Protein AF-A0A5J4PJ56-F1 (afdb_monomer_lite)

Foldseek 3Di:
DDDCVVVVDDDDPCCVVVPDDPPADADPVVVVVVLVVVCVVVVALAKDADWDQDNVRDIGGPDMDSDDDPPVPVVVVVVVVVVSVVVVVVVVVVD

Radius of gyration: 16.23 Å; chains: 1; bounding box: 43×22×43 Å

pLDDT: mean 89.38, std 9.85, range [52.5, 98.06]

Structure (mmCIF, N/CA/C/O backbone):
data_AF-A0A5J4PJ56-F1
#
_entry.id   AF-A0A5J4PJ56-F1
#
loop_
_atom_site.group_PDB
_atom_site.id
_atom_site.type_symbol
_atom_site.label_atom_id
_atom_site.label_alt_id
_atom_site.label_comp_id
_atom_site.label_asym_id
_atom_site.label_entity_id
_atom_site.label_seq_id
_atom_site.pdbx_PDB_ins_code
_atom_site.Cartn_x
_atom_site.Cartn_y
_atom_site.Cartn_z
_atom_site.occupancy
_atom_site.B_iso_or_equiv
_atom_site.auth_seq_id
_atom_site.auth_comp_id
_atom_site.auth_asym_id
_atom_site.auth_atom_id
_atom_site.pdbx_PDB_model_num
ATOM 1 N N . TRP A 1 1 ? 1.387 5.306 -2.177 1.00 86.00 1 TRP A N 1
ATOM 2 C CA . TRP A 1 1 ? 2.393 4.463 -2.851 1.00 86.00 1 TRP A CA 1
ATOM 3 C C . TRP A 1 1 ? 3.621 5.322 -3.123 1.00 86.00 1 TRP A C 1
ATOM 5 O O . TRP A 1 1 ? 3.508 6.543 -3.087 1.00 86.00 1 TRP A O 1
ATOM 15 N N . PHE A 1 2 ? 4.789 4.720 -3.324 1.00 85.31 2 PHE A N 1
ATOM 16 C CA . PHE A 1 2 ? 6.000 5.427 -3.750 1.00 85.31 2 PHE A CA 1
ATOM 17 C C . PHE A 1 2 ? 6.890 4.453 -4.523 1.00 85.31 2 PHE A C 1
ATOM 19 O O . PHE A 1 2 ? 6.841 3.253 -4.261 1.00 85.31 2 PHE A O 1
ATOM 26 N N . TYR A 1 3 ? 7.711 4.956 -5.443 1.00 83.94 3 TYR A N 1
ATOM 27 C CA . TYR A 1 3 ? 8.788 4.167 -6.034 1.00 83.94 3 TYR A CA 1
ATOM 28 C C . TYR A 1 3 ? 10.055 4.341 -5.182 1.00 83.94 3 TYR A C 1
ATOM 30 O O . TYR A 1 3 ? 10.537 5.468 -5.044 1.00 83.94 3 TYR A O 1
ATOM 38 N N . PRO A 1 4 ? 10.640 3.266 -4.617 1.00 76.69 4 PRO A N 1
ATOM 39 C CA . PRO A 1 4 ? 11.849 3.377 -3.794 1.00 76.69 4 PRO A CA 1
ATOM 40 C C . PRO A 1 4 ? 13.021 4.050 -4.519 1.00 76.69 4 PRO A C 1
ATOM 42 O O . PRO A 1 4 ? 13.785 4.814 -3.923 1.00 76.69 4 PRO A O 1
ATOM 45 N N . TYR A 1 5 ? 13.123 3.815 -5.827 1.00 73.62 5 TYR A N 1
ATOM 46 C CA . TYR A 1 5 ? 14.192 4.354 -6.657 1.00 73.62 5 TYR A CA 1
ATOM 47 C C . TYR A 1 5 ? 14.183 5.889 -6.749 1.00 73.62 5 TYR A C 1
ATOM 49 O O . TYR A 1 5 ? 15.254 6.493 -6.815 1.00 73.62 5 TYR A O 1
ATOM 57 N N . ASP A 1 6 ? 13.016 6.538 -6.670 1.00 73.69 6 ASP A N 1
ATOM 58 C CA . ASP A 1 6 ? 12.913 8.007 -6.719 1.00 73.69 6 ASP A CA 1
ATOM 59 C C . ASP A 1 6 ? 13.600 8.671 -5.518 1.00 73.69 6 ASP A C 1
ATOM 61 O O . ASP A 1 6 ? 14.090 9.798 -5.600 1.00 73.69 6 ASP A O 1
ATOM 65 N N . GLN A 1 7 ? 13.722 7.938 -4.409 1.00 69.56 7 GLN A N 1
ATOM 66 C CA . GLN A 1 7 ? 14.455 8.359 -3.215 1.00 69.56 7 GLN A CA 1
ATOM 67 C C . GLN A 1 7 ? 15.913 7.869 -3.209 1.00 69.56 7 GLN A C 1
ATOM 69 O O . GLN A 1 7 ? 16.588 7.933 -2.183 1.00 69.56 7 GLN A O 1
ATOM 74 N N . LYS A 1 8 ? 16.420 7.385 -4.355 1.00 69.50 8 LYS A N 1
ATOM 75 C CA . LYS A 1 8 ? 17.751 6.770 -4.521 1.00 69.50 8 LYS A CA 1
ATOM 76 C C . LYS A 1 8 ? 17.985 5.563 -3.607 1.00 69.50 8 LYS A C 1
ATOM 78 O O . LYS A 1 8 ? 19.131 5.197 -3.342 1.00 69.50 8 LYS A O 1
ATOM 83 N N . HIS A 1 9 ? 16.917 4.923 -3.137 1.00 67.56 9 HIS A N 1
ATOM 84 C CA . HIS A 1 9 ? 17.022 3.679 -2.393 1.00 67.56 9 HIS A CA 1
ATOM 85 C C . HIS A 1 9 ? 17.168 2.517 -3.378 1.00 67.56 9 HIS A C 1
ATOM 87 O O . HIS A 1 9 ? 16.183 2.013 -3.907 1.00 67.56 9 HIS A O 1
ATOM 93 N N . SER A 1 10 ? 18.414 2.095 -3.611 1.00 69.69 10 SER A N 1
ATOM 94 C CA . SER A 1 10 ? 18.735 0.828 -4.274 1.00 69.69 10 SER A CA 1
ATOM 95 C C . SER A 1 10 ? 19.212 -0.177 -3.232 1.00 69.69 10 SER A C 1
ATOM 97 O O . SER A 1 10 ? 20.101 0.118 -2.431 1.00 69.69 10 SER A O 1
ATOM 99 N N . LYS A 1 11 ? 18.606 -1.366 -3.229 1.00 70.81 11 LYS A N 1
ATOM 100 C CA . LYS A 1 11 ? 18.965 -2.445 -2.297 1.00 70.81 11 LYS A CA 1
ATOM 101 C C . LYS A 1 11 ? 20.092 -3.329 -2.833 1.00 70.81 11 LYS A C 1
ATOM 103 O O . LYS A 1 11 ? 20.919 -3.790 -2.055 1.00 70.81 11 LYS A O 1
ATOM 108 N N . PHE A 1 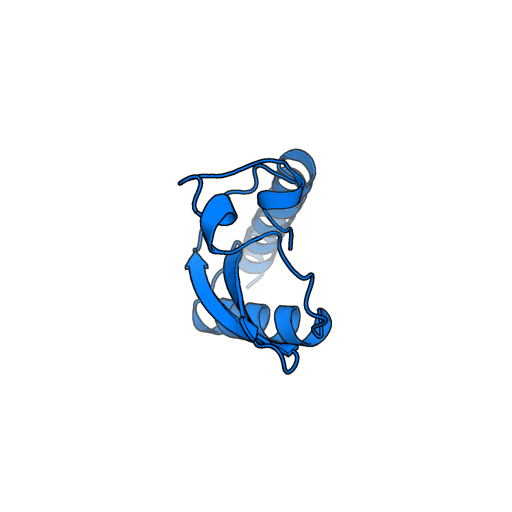12 ? 20.108 -3.573 -4.145 1.00 80.81 12 PHE A N 1
ATOM 109 C CA . PHE A 1 12 ? 20.982 -4.571 -4.776 1.00 80.81 12 PHE A CA 1
ATOM 110 C C . PHE A 1 12 ? 21.775 -4.043 -5.980 1.00 80.81 12 PHE A C 1
ATOM 112 O O . PHE A 1 12 ? 22.554 -4.790 -6.563 1.00 80.81 12 PHE A O 1
ATOM 119 N N . GLY A 1 13 ? 21.578 -2.787 -6.397 1.00 78.75 13 GLY A N 1
ATOM 120 C CA . GLY A 1 13 ? 22.220 -2.239 -7.598 1.00 78.75 13 GLY A CA 1
ATOM 121 C C . GLY A 1 13 ? 21.745 -2.865 -8.918 1.00 78.75 13 GLY A C 1
ATOM 122 O O . GLY A 1 13 ? 22.381 -2.671 -9.953 1.00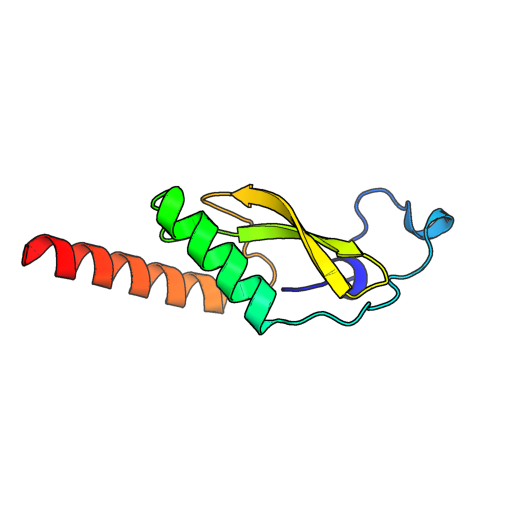 78.75 13 GLY A O 1
ATOM 123 N N . HIS A 1 14 ? 20.641 -3.621 -8.909 1.00 81.38 14 HIS A N 1
ATOM 124 C CA . HIS A 1 14 ? 20.088 -4.297 -10.091 1.00 81.38 14 HIS A CA 1
ATOM 125 C C . HIS A 1 14 ? 19.567 -3.337 -11.168 1.00 81.38 14 HIS A C 1
ATOM 127 O O . HIS A 1 14 ? 19.295 -3.747 -12.288 1.00 81.38 14 HIS A O 1
ATOM 133 N N . GLU A 1 15 ? 19.459 -2.053 -10.870 1.00 79.88 15 GLU A N 1
ATOM 134 C CA . GLU A 1 15 ? 19.042 -0.989 -11.781 1.00 79.88 15 GLU A CA 1
ATOM 135 C C . GLU A 1 15 ? 20.080 -0.750 -12.885 1.00 79.88 15 GLU A C 1
ATOM 137 O O . GLU A 1 15 ? 19.743 -0.238 -13.949 1.00 79.88 15 GLU A O 1
ATOM 142 N N . ALA A 1 16 ? 21.324 -1.206 -12.685 1.00 80.31 16 ALA A N 1
ATOM 143 C CA . ALA A 1 16 ? 22.312 -1.311 -13.757 1.00 80.31 16 ALA A CA 1
ATOM 144 C C . ALA A 1 16 ? 21.893 -2.303 -14.862 1.00 80.31 16 ALA A C 1
ATOM 146 O O . ALA A 1 16 ? 22.316 -2.150 -16.004 1.00 80.31 16 ALA A O 1
ATOM 147 N N . ILE A 1 17 ? 21.070 -3.304 -14.525 1.00 83.50 17 ILE A N 1
ATOM 148 C CA . ILE A 1 17 ? 20.563 -4.336 -15.443 1.00 83.50 17 ILE A CA 1
ATOM 149 C C . ILE A 1 17 ? 19.135 -4.000 -15.888 1.00 83.50 17 ILE A C 1
ATOM 151 O O . ILE A 1 17 ? 18.833 -4.033 -17.076 1.00 83.50 17 ILE A O 1
ATOM 155 N N . ASN A 1 18 ? 18.267 -3.656 -14.936 1.00 79.88 18 ASN A N 1
ATOM 156 C CA . ASN A 1 18 ? 16.835 -3.445 -15.163 1.00 79.88 18 ASN A CA 1
ATOM 157 C C . ASN A 1 18 ? 16.501 -2.042 -15.692 1.00 79.88 18 ASN A C 1
ATOM 159 O O . ASN A 1 18 ? 15.373 -1.797 -16.107 1.00 79.88 18 ASN A O 1
ATOM 163 N N . GLY A 1 19 ? 17.460 -1.115 -15.661 1.00 81.75 19 GLY A N 1
ATOM 164 C CA . GLY A 1 19 ? 17.234 0.280 -16.011 1.00 81.75 19 GLY A CA 1
ATOM 165 C C . GLY A 1 19 ? 16.502 1.063 -14.919 1.00 81.75 19 GLY A C 1
ATOM 166 O O . GLY A 1 19 ? 16.389 0.641 -13.766 1.00 81.75 19 GLY A O 1
ATOM 167 N N . LYS A 1 20 ? 16.044 2.262 -15.289 1.00 79.94 20 LYS A N 1
ATOM 168 C CA . LYS A 1 20 ? 15.249 3.131 -14.413 1.00 79.94 20 LYS A CA 1
ATOM 169 C C . LYS A 1 20 ? 13.781 2.690 -14.434 1.00 79.94 20 LYS A C 1
ATOM 171 O O . LYS A 1 20 ? 13.337 2.208 -15.473 1.00 79.94 20 LYS A O 1
ATOM 176 N N . PRO A 1 21 ? 13.016 2.902 -13.348 1.00 81.75 21 PRO A N 1
ATOM 177 C CA . PRO A 1 21 ? 11.579 2.657 -13.361 1.00 81.75 21 PRO A CA 1
ATOM 178 C C . PRO A 1 21 ? 10.901 3.433 -14.494 1.00 81.75 21 PRO A C 1
ATOM 180 O O . PRO A 1 21 ? 11.153 4.624 -14.668 1.00 81.75 21 PRO A O 1
ATOM 183 N N . GLU A 1 22 ? 10.028 2.760 -15.239 1.00 81.69 22 GLU A N 1
ATOM 184 C CA . GLU A 1 22 ? 9.323 3.356 -16.381 1.00 81.69 22 GLU A CA 1
ATOM 185 C C . GLU A 1 22 ? 8.122 4.217 -15.963 1.00 81.69 22 GLU A C 1
ATOM 187 O O . GLU A 1 22 ? 7.652 5.035 -16.747 1.00 81.69 22 GLU A O 1
ATOM 192 N N . GLY A 1 23 ? 7.633 4.064 -14.725 1.00 84.25 23 GLY A N 1
ATOM 193 C CA . GLY A 1 23 ? 6.473 4.810 -14.231 1.00 84.25 23 GLY A CA 1
ATOM 194 C C . GLY A 1 23 ? 5.179 4.418 -14.949 1.00 84.25 23 GLY A C 1
ATOM 195 O O . GLY A 1 23 ? 4.451 5.284 -15.429 1.00 84.25 23 GLY A O 1
ATOM 196 N N . ILE A 1 24 ? 4.908 3.111 -15.039 1.00 91.31 24 ILE A N 1
ATOM 197 C CA . ILE A 1 24 ? 3.720 2.571 -15.711 1.00 91.31 24 ILE A CA 1
ATOM 198 C C . ILE A 1 24 ? 2.453 3.147 -15.066 1.00 91.31 24 ILE A C 1
ATOM 200 O O . ILE A 1 24 ? 2.317 3.149 -13.841 1.00 91.31 24 ILE A O 1
ATOM 204 N N . PHE A 1 25 ? 1.527 3.629 -15.897 1.00 93.50 25 PHE A N 1
ATOM 205 C CA . PHE A 1 25 ? 0.244 4.149 -15.435 1.00 93.50 25 PHE A CA 1
ATOM 206 C C . PHE A 1 25 ? -0.634 3.026 -14.874 1.00 93.50 25 PHE A C 1
ATOM 208 O O . PHE A 1 25 ? -0.750 1.956 -15.469 1.00 93.50 25 PHE A O 1
ATOM 215 N N . PHE A 1 26 ? -1.309 3.299 -13.761 1.00 95.06 26 PHE A N 1
ATOM 216 C CA . PHE A 1 26 ? -2.285 2.401 -13.155 1.00 95.06 26 PHE A CA 1
ATOM 217 C C . PHE A 1 26 ? -3.398 3.203 -12.474 1.00 95.06 26 PHE A C 1
ATOM 219 O O . PHE A 1 26 ? -3.252 4.389 -12.178 1.00 95.06 26 PHE A O 1
ATOM 226 N N . SER A 1 27 ? -4.520 2.540 -12.202 1.00 95.62 27 SER A N 1
ATOM 227 C CA . SER A 1 27 ? -5.619 3.128 -11.435 1.00 95.62 27 SER A CA 1
ATOM 228 C C . SER A 1 27 ? -5.307 3.084 -9.939 1.00 95.62 27 SER A C 1
ATOM 230 O O . SER A 1 27 ? -5.375 2.027 -9.307 1.00 95.62 27 SER A O 1
ATOM 232 N N . GLU A 1 28 ? -5.001 4.240 -9.348 1.00 95.25 28 GLU A N 1
ATOM 233 C CA . GLU A 1 28 ? -4.823 4.353 -7.895 1.00 95.25 28 GLU A CA 1
ATOM 234 C C . GLU A 1 28 ? -6.082 3.960 -7.122 1.00 95.25 28 GLU A C 1
ATOM 236 O O . GLU A 1 28 ? -5.986 3.374 -6.045 1.00 95.25 28 GLU A O 1
ATOM 241 N N . GLN A 1 29 ? -7.255 4.273 -7.675 1.00 96.25 29 GLN A N 1
ATOM 242 C CA . GLN A 1 29 ? -8.535 3.922 -7.072 1.00 96.25 29 GLN A CA 1
ATOM 243 C C . GLN A 1 29 ? -8.696 2.401 -6.992 1.00 96.25 29 GLN A C 1
ATOM 245 O O . GLN A 1 29 ? -8.978 1.871 -5.924 1.00 96.25 29 GLN A O 1
ATOM 250 N N . SER A 1 30 ? -8.410 1.690 -8.085 1.00 95.44 30 SER A N 1
ATOM 251 C CA . SER A 1 30 ? -8.517 0.228 -8.123 1.00 95.44 30 SER A CA 1
ATOM 252 C C . SER A 1 30 ? -7.485 -0.457 -7.222 1.00 95.44 30 SER A C 1
ATOM 254 O O . SER A 1 30 ? -7.782 -1.489 -6.622 1.00 95.44 30 SER A O 1
ATOM 256 N N . LEU A 1 31 ? -6.284 0.120 -7.079 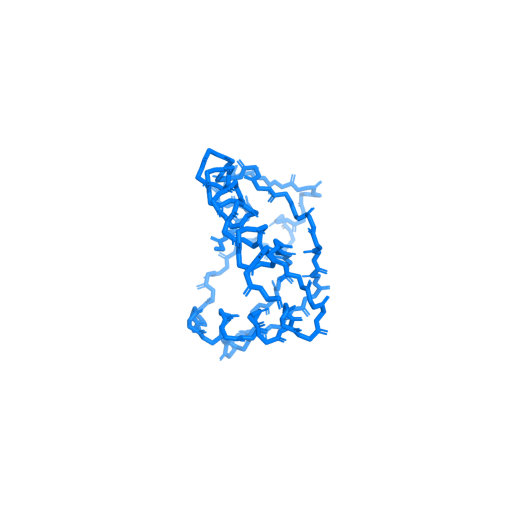1.00 96.50 31 LEU A N 1
ATOM 257 C CA . LEU A 1 31 ? -5.306 -0.348 -6.094 1.00 96.50 31 LEU A CA 1
ATOM 258 C C . LEU A 1 31 ? -5.849 -0.200 -4.665 1.00 96.50 31 LEU A C 1
ATOM 260 O O . LEU A 1 31 ? -5.777 -1.155 -3.896 1.00 96.50 31 LEU A O 1
ATOM 264 N N . LYS A 1 32 ? -6.408 0.965 -4.313 1.00 96.56 32 LYS A N 1
ATOM 265 C CA . LYS A 1 32 ? -6.994 1.191 -2.981 1.00 96.56 32 LYS A CA 1
ATOM 266 C C . LYS A 1 32 ? -8.117 0.203 -2.690 1.00 96.56 32 LYS A C 1
ATOM 268 O O . LYS A 1 32 ? -8.038 -0.476 -1.679 1.00 96.56 32 LYS A O 1
ATOM 273 N N . GLU A 1 33 ? -9.068 0.049 -3.609 1.00 97.44 33 GLU A N 1
ATOM 274 C CA . GLU A 1 33 ? -10.191 -0.893 -3.469 1.00 97.44 33 GLU A CA 1
ATOM 275 C C . GLU A 1 33 ? -9.709 -2.336 -3.266 1.00 97.44 33 GLU A C 1
ATOM 277 O O . GLU A 1 33 ? -10.227 -3.061 -2.420 1.00 97.44 33 GLU A O 1
ATOM 282 N N . THR A 1 34 ? -8.677 -2.753 -4.006 1.00 96.88 34 THR A N 1
ATOM 283 C CA . THR A 1 34 ? -8.096 -4.097 -3.862 1.00 96.88 34 THR A CA 1
ATOM 284 C C . THR A 1 34 ? -7.433 -4.279 -2.495 1.00 96.88 34 THR A C 1
ATOM 286 O O . THR A 1 34 ? -7.608 -5.316 -1.855 1.00 96.88 34 THR A O 1
ATOM 289 N N . CYS A 1 35 ? -6.675 -3.282 -2.033 1.00 97.25 35 CYS A N 1
ATOM 290 C CA . CYS A 1 35 ? -6.032 -3.316 -0.721 1.00 97.25 35 CYS A CA 1
ATOM 291 C C . CYS A 1 35 ? -7.046 -3.270 0.430 1.00 97.25 35 CYS A C 1
ATOM 293 O O . CYS A 1 35 ? -6.868 -3.989 1.408 1.00 97.25 35 CYS A O 1
ATOM 295 N N . GLU A 1 36 ? -8.104 -2.466 0.311 1.00 96.50 36 GLU A N 1
ATOM 296 C CA . GLU A 1 36 ? -9.200 -2.392 1.284 1.00 96.50 36 GLU A CA 1
ATOM 297 C C . GLU A 1 36 ? -9.916 -3.741 1.391 1.00 96.50 36 GLU A C 1
ATOM 299 O O . GLU A 1 36 ? -10.042 -4.276 2.488 1.00 96.50 36 GLU A O 1
ATOM 304 N N . ALA A 1 37 ? -10.255 -4.368 0.259 1.00 97.44 37 ALA A N 1
ATOM 305 C CA . ALA A 1 37 ? -10.857 -5.699 0.255 1.00 97.44 37 ALA A CA 1
ATOM 306 C C . ALA A 1 37 ? -9.955 -6.758 0.919 1.00 97.44 37 ALA A C 1
ATOM 308 O O . ALA A 1 37 ? -10.435 -7.604 1.673 1.00 97.44 37 ALA A O 1
ATOM 309 N N . ALA A 1 38 ? -8.642 -6.717 0.666 1.00 96.94 38 ALA A N 1
ATOM 310 C CA . ALA A 1 38 ? -7.691 -7.620 1.313 1.00 96.94 38 ALA A CA 1
ATOM 311 C C . ALA A 1 38 ? -7.599 -7.374 2.830 1.00 96.94 38 ALA A C 1
ATOM 313 O O . ALA A 1 38 ? -7.590 -8.328 3.610 1.00 96.94 38 ALA A O 1
ATOM 314 N N . ALA A 1 39 ? -7.558 -6.109 3.251 1.00 97.06 39 ALA A N 1
ATOM 315 C CA . ALA A 1 39 ? -7.517 -5.729 4.658 1.00 97.06 39 ALA A CA 1
ATOM 316 C C . ALA A 1 39 ? -8.783 -6.162 5.406 1.00 97.06 39 ALA A C 1
ATOM 318 O O . ALA A 1 39 ? -8.673 -6.703 6.505 1.00 97.06 39 ALA A O 1
ATOM 319 N N . ASP A 1 40 ? -9.958 -6.007 4.792 1.00 96.62 40 ASP A N 1
ATOM 320 C CA . ASP A 1 40 ? -11.240 -6.424 5.363 1.00 96.62 40 ASP A CA 1
ATOM 321 C C . ASP A 1 40 ? -11.290 -7.939 5.597 1.00 96.62 40 ASP A C 1
ATOM 323 O O . ASP A 1 40 ? -11.667 -8.386 6.683 1.00 96.62 40 ASP A O 1
ATOM 327 N N . ILE A 1 41 ? -10.850 -8.730 4.609 1.00 96.88 41 ILE A N 1
ATOM 328 C CA . ILE A 1 41 ? -10.778 -10.199 4.702 1.00 96.88 41 ILE A CA 1
ATOM 329 C C . ILE A 1 41 ? -9.824 -10.642 5.819 1.00 96.88 41 ILE A C 1
ATOM 331 O O . ILE A 1 41 ? -10.091 -11.626 6.506 1.00 96.88 41 ILE A O 1
ATOM 335 N N . LEU A 1 42 ? -8.706 -9.933 5.994 1.00 95.81 42 LEU A N 1
ATOM 336 C CA . LEU A 1 42 ? -7.674 -10.251 6.985 1.00 95.81 42 LEU A CA 1
ATOM 337 C C . LEU A 1 42 ? -7.904 -9.571 8.344 1.00 95.81 42 LEU A C 1
ATOM 339 O O . LEU A 1 42 ? -7.129 -9.790 9.274 1.00 95.81 42 LEU A O 1
ATOM 343 N N . HIS A 1 43 ? -8.955 -8.756 8.466 1.00 94.31 43 HIS A N 1
ATOM 344 C CA . HIS A 1 43 ? -9.265 -7.943 9.642 1.00 94.31 43 HIS A CA 1
ATOM 345 C C . HIS A 1 43 ? -8.111 -7.024 10.083 1.00 94.31 43 HIS A C 1
ATOM 347 O O . HIS A 1 43 ? -7.830 -6.871 11.276 1.00 94.31 43 HIS A O 1
ATOM 353 N N . LEU A 1 44 ? -7.442 -6.395 9.114 1.00 94.81 44 LEU A N 1
ATOM 354 C CA . LEU A 1 44 ? -6.324 -5.485 9.347 1.00 94.81 44 LEU A CA 1
ATOM 355 C C . LEU A 1 44 ? -6.781 -4.025 9.336 1.00 94.81 44 LEU A C 1
ATOM 357 O O . LEU A 1 44 ? -7.428 -3.565 8.403 1.00 94.81 44 LEU A O 1
ATOM 361 N N . ILE A 1 45 ? -6.380 -3.273 10.360 1.00 93.62 45 ILE A N 1
ATOM 362 C CA . ILE A 1 45 ? -6.647 -1.825 10.468 1.00 93.62 45 ILE A CA 1
ATOM 363 C C . ILE A 1 45 ? -5.461 -1.018 9.931 1.00 93.62 45 ILE A C 1
ATOM 365 O O . ILE A 1 45 ? -5.624 0.049 9.343 1.00 93.62 45 ILE A O 1
ATOM 369 N N . VAL A 1 46 ? -4.251 -1.531 10.149 1.00 96.06 46 VAL A N 1
ATOM 370 C CA . VAL A 1 46 ? -3.000 -0.969 9.648 1.00 96.06 46 VAL A CA 1
ATOM 371 C C . VAL A 1 46 ? -2.405 -2.009 8.720 1.00 96.06 46 VAL A C 1
ATOM 373 O O . VAL A 1 46 ? -2.245 -3.161 9.113 1.00 96.06 46 VAL A O 1
ATOM 376 N N . TYR A 1 47 ? -2.117 -1.614 7.487 1.00 96.38 47 TYR A N 1
ATOM 377 C CA . TYR A 1 47 ? -1.570 -2.523 6.495 1.00 96.38 47 TYR A CA 1
ATOM 378 C C . TYR A 1 47 ? -0.736 -1.785 5.450 1.00 96.38 47 TYR A C 1
ATOM 380 O O . TYR A 1 47 ? -0.766 -0.556 5.336 1.00 96.38 47 TYR A O 1
ATOM 388 N N . GLY A 1 48 ? 0.005 -2.555 4.664 1.00 95.94 48 GLY A N 1
ATOM 389 C CA . GLY A 1 48 ? 0.679 -2.099 3.453 1.00 95.94 48 GLY A CA 1
ATOM 390 C C . GLY A 1 48 ? 1.642 -3.155 2.933 1.00 95.94 48 GLY A C 1
ATOM 391 O O . GLY A 1 48 ? 1.771 -4.228 3.509 1.00 95.94 48 GLY A O 1
ATOM 392 N N . GLY A 1 49 ? 2.335 -2.862 1.844 1.00 94.44 49 GLY A N 1
ATOM 393 C CA . GLY A 1 49 ? 3.243 -3.816 1.223 1.00 94.44 49 GLY A CA 1
ATOM 394 C C . GLY A 1 49 ? 3.531 -3.435 -0.215 1.00 94.44 49 GLY A C 1
ATOM 395 O O . GLY A 1 49 ? 3.376 -2.271 -0.598 1.00 94.44 49 GLY A O 1
ATOM 396 N N . ASP A 1 50 ? 3.922 -4.433 -0.994 1.00 94.00 50 ASP A N 1
ATOM 397 C CA . ASP A 1 50 ? 4.457 -4.244 -2.329 1.00 94.00 50 ASP A CA 1
ATOM 398 C C . ASP A 1 50 ? 3.526 -4.835 -3.387 1.00 94.00 50 ASP A C 1
ATOM 400 O O . ASP A 1 50 ? 2.870 -5.868 -3.212 1.00 94.00 50 ASP A O 1
ATOM 404 N N . CYS A 1 51 ? 3.496 -4.174 -4.538 1.00 94.75 51 CYS A N 1
ATOM 405 C CA . CYS A 1 51 ? 2.788 -4.641 -5.716 1.00 94.75 51 CYS A CA 1
ATOM 406 C C . CYS A 1 51 ? 3.641 -4.432 -6.967 1.00 94.75 51 CYS A C 1
ATOM 408 O O . CYS A 1 51 ? 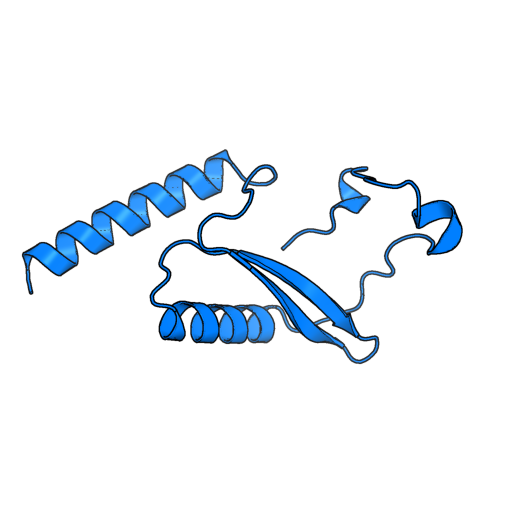4.555 -3.606 -6.991 1.00 94.75 51 CYS A O 1
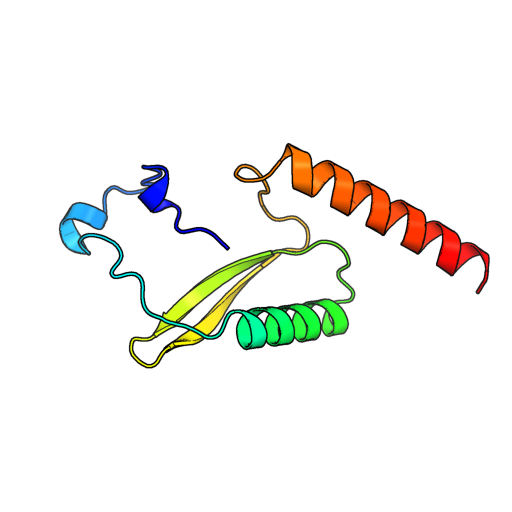ATOM 410 N N . ILE A 1 52 ? 3.330 -5.192 -8.012 1.00 93.44 52 ILE A N 1
ATOM 411 C CA . ILE A 1 52 ? 3.901 -5.028 -9.347 1.00 93.44 52 ILE A CA 1
ATOM 412 C C . ILE A 1 52 ? 2.799 -4.516 -10.269 1.00 93.44 52 ILE A C 1
ATOM 414 O O . ILE A 1 52 ? 1.675 -5.020 -10.237 1.00 93.44 52 ILE A O 1
ATOM 418 N N . VAL A 1 53 ? 3.140 -3.537 -11.104 1.00 93.94 53 VAL A N 1
ATOM 419 C CA . VAL A 1 53 ? 2.280 -3.039 -12.181 1.00 93.94 53 VAL A CA 1
ATOM 420 C C . VAL A 1 53 ? 2.779 -3.637 -13.494 1.00 93.94 53 VAL A C 1
ATOM 422 O O . VAL A 1 53 ? 3.942 -3.445 -13.850 1.00 93.94 53 VAL A O 1
ATOM 425 N N . SER A 1 54 ? 1.939 -4.396 -14.198 1.00 92.94 54 SER A N 1
ATOM 426 C CA . SER A 1 54 ? 2.272 -4.901 -15.536 1.00 92.94 54 SER A CA 1
ATOM 427 C C . SER A 1 54 ? 2.134 -3.805 -16.602 1.00 92.94 54 SER A C 1
ATOM 429 O O . SER A 1 54 ? 1.474 -2.802 -16.346 1.00 92.94 54 SER A O 1
ATOM 431 N N . PRO A 1 55 ? 2.721 -3.964 -17.807 1.00 92.75 55 PRO A N 1
ATOM 432 C CA . PRO A 1 55 ? 2.685 -2.934 -18.857 1.00 92.75 55 PRO A CA 1
ATOM 433 C C . PRO A 1 55 ? 1.283 -2.489 -19.306 1.00 92.75 55 PRO A C 1
ATOM 435 O O . PRO A 1 55 ? 1.128 -1.403 -19.852 1.00 92.75 55 PRO A O 1
ATOM 438 N N . ASP A 1 56 ? 0.264 -3.317 -19.079 1.00 94.19 56 ASP A N 1
ATOM 439 C CA . ASP A 1 56 ? -1.153 -3.017 -19.314 1.00 94.19 56 ASP A CA 1
ATOM 440 C C . ASP A 1 56 ? -1.832 -2.271 -18.144 1.00 94.19 56 ASP A C 1
ATOM 442 O O . ASP A 1 56 ? -3.036 -2.025 -18.180 1.00 94.19 56 ASP A O 1
ATOM 446 N N . GLY A 1 57 ? -1.075 -1.900 -17.109 1.00 93.88 57 GLY A N 1
ATOM 447 C CA . GLY A 1 57 ? -1.545 -1.153 -15.943 1.00 93.88 57 GLY A CA 1
ATOM 448 C C . GLY A 1 57 ? -2.232 -2.003 -14.871 1.00 93.88 57 GLY A C 1
ATOM 449 O O . GLY A 1 57 ? -2.761 -1.449 -13.904 1.00 93.88 57 GLY A O 1
ATOM 450 N N . ILE A 1 58 ? -2.238 -3.336 -15.007 1.00 95.00 58 ILE A N 1
ATOM 451 C CA . ILE A 1 58 ? -2.822 -4.226 -13.997 1.00 95.00 58 ILE A CA 1
ATOM 452 C C . ILE A 1 58 ? -1.893 -4.309 -12.784 1.00 95.00 58 ILE A C 1
ATOM 454 O O . ILE A 1 58 ? -0.712 -4.640 -12.894 1.00 95.00 58 ILE A O 1
ATOM 458 N N . VAL A 1 59 ? -2.451 -4.053 -11.601 1.00 95.81 59 VAL A N 1
ATOM 459 C CA . VAL A 1 59 ? -1.720 -4.125 -10.334 1.00 95.81 59 VAL A CA 1
ATOM 460 C C . VAL A 1 59 ? -1.875 -5.507 -9.703 1.00 95.81 59 VAL A C 1
ATOM 462 O O . VAL A 1 59 ? -2.977 -6.051 -9.632 1.00 95.81 59 VAL A O 1
ATOM 465 N N . ARG A 1 60 ? -0.770 -6.081 -9.221 1.00 95.88 60 ARG A N 1
ATOM 466 C CA . ARG A 1 60 ? -0.735 -7.371 -8.519 1.00 95.88 60 ARG A CA 1
ATOM 467 C C . ARG A 1 60 ? 0.002 -7.221 -7.199 1.00 95.88 60 ARG A C 1
ATOM 469 O O . ARG A 1 60 ? 1.192 -6.918 -7.200 1.00 95.88 60 ARG A O 1
ATOM 476 N N . ILE A 1 61 ? -0.701 -7.434 -6.090 1.00 96.00 61 ILE A N 1
ATOM 477 C CA . ILE A 1 61 ? -0.099 -7.468 -4.753 1.00 96.00 61 ILE A CA 1
ATOM 478 C C . ILE A 1 61 ? 0.840 -8.678 -4.679 1.00 96.00 61 ILE A C 1
ATOM 480 O O . ILE A 1 61 ? 0.453 -9.784 -5.054 1.00 96.00 61 ILE A O 1
ATOM 484 N N . ILE A 1 62 ? 2.071 -8.453 -4.225 1.00 95.81 62 ILE A N 1
ATOM 485 C CA . ILE A 1 62 ? 3.089 -9.496 -4.025 1.00 95.81 62 ILE A CA 1
ATOM 486 C C . ILE A 1 62 ? 3.510 -9.622 -2.560 1.00 95.81 62 ILE A C 1
ATOM 488 O O . ILE A 1 62 ? 4.045 -10.656 -2.173 1.00 95.81 62 ILE A O 1
ATOM 492 N N . ASP A 1 63 ? 3.248 -8.587 -1.761 1.00 94.69 63 ASP A N 1
ATOM 493 C CA . ASP A 1 63 ? 3.479 -8.563 -0.323 1.00 94.69 63 ASP A CA 1
ATOM 494 C C . ASP A 1 63 ? 2.394 -7.714 0.360 1.00 94.69 63 ASP A C 1
ATOM 496 O O . ASP A 1 63 ? 2.032 -6.646 -0.140 1.00 94.69 63 ASP A O 1
ATOM 500 N N . PHE A 1 64 ? 1.862 -8.187 1.487 1.00 96.31 64 PHE A N 1
ATOM 501 C CA . PHE A 1 64 ? 0.801 -7.523 2.247 1.00 96.31 64 PHE A CA 1
ATOM 502 C C . PHE A 1 64 ? 0.983 -7.807 3.740 1.00 96.31 64 PHE A C 1
ATOM 504 O O . PHE A 1 64 ? 0.771 -8.925 4.206 1.00 96.31 64 PHE A O 1
ATOM 511 N N . ASN A 1 65 ? 1.392 -6.784 4.482 1.00 94.94 65 ASN A N 1
ATOM 512 C CA . ASN A 1 65 ? 1.798 -6.857 5.879 1.00 94.94 65 ASN A CA 1
ATOM 513 C C . ASN A 1 65 ? 0.809 -6.108 6.775 1.00 94.94 65 ASN A C 1
ATOM 515 O O . ASN A 1 65 ? 0.282 -5.066 6.388 1.00 94.94 65 ASN A O 1
ATOM 519 N N . ASP A 1 66 ? 0.655 -6.590 8.005 1.00 92.25 66 ASP A N 1
ATOM 520 C CA . ASP A 1 66 ? -0.090 -5.978 9.115 1.00 92.25 66 ASP A CA 1
ATOM 521 C C . ASP A 1 66 ? 0.707 -4.885 9.859 1.00 92.25 66 ASP A C 1
ATOM 523 O O . ASP A 1 66 ? 0.177 -4.173 10.714 1.00 92.25 66 ASP A O 1
ATOM 527 N N . TRP A 1 67 ? 1.987 -4.710 9.511 1.00 92.56 67 TRP A N 1
ATOM 528 C CA . TRP A 1 67 ? 2.829 -3.622 10.008 1.00 92.56 67 TRP A CA 1
ATOM 529 C C . TRP A 1 67 ? 3.965 -3.266 9.030 1.00 92.56 67 TRP A C 1
ATOM 531 O O . TRP A 1 67 ? 5.131 -3.611 9.253 1.00 92.56 67 TRP A O 1
ATOM 541 N N . PRO A 1 68 ? 3.663 -2.586 7.911 1.00 92.81 68 PRO A N 1
ATOM 542 C CA . PRO A 1 68 ? 4.676 -2.242 6.921 1.00 92.81 68 PRO A CA 1
ATOM 543 C C . PRO A 1 68 ? 5.606 -1.122 7.416 1.00 92.81 68 PRO A C 1
ATOM 545 O O . PRO A 1 68 ? 5.346 -0.413 8.393 1.00 92.81 68 PRO A O 1
ATOM 548 N N . SER A 1 69 ? 6.693 -0.897 6.679 1.00 90.44 69 SER A N 1
ATOM 549 C CA . SER A 1 69 ? 7.533 0.280 6.895 1.00 90.44 69 SER A CA 1
ATOM 550 C C . SER A 1 69 ? 6.841 1.553 6.403 1.00 90.44 69 SER A C 1
ATOM 552 O O . SER A 1 69 ? 6.576 1.714 5.214 1.00 90.44 69 SER A O 1
ATOM 554 N N . PHE A 1 70 ? 6.642 2.511 7.309 1.00 92.50 70 PHE A N 1
ATOM 555 C CA . PHE A 1 70 ? 6.125 3.850 7.001 1.00 92.50 70 PHE A CA 1
ATOM 556 C C . PHE A 1 70 ? 7.232 4.905 6.868 1.00 92.50 70 PHE A C 1
ATOM 558 O O . PHE A 1 70 ? 6.961 6.097 6.986 1.00 92.50 70 PHE A O 1
ATOM 565 N N . ALA A 1 71 ? 8.493 4.504 6.664 1.00 90.00 71 ALA A N 1
ATOM 566 C CA . ALA A 1 71 ? 9.627 5.433 6.642 1.00 90.00 71 ALA A CA 1
ATOM 567 C C . ALA A 1 71 ? 9.425 6.677 5.738 1.00 90.00 71 ALA A C 1
ATOM 569 O O . ALA A 1 71 ? 9.738 7.773 6.209 1.00 90.00 71 ALA A O 1
ATOM 570 N N . PRO A 1 72 ? 8.841 6.570 4.523 1.00 88.62 72 PRO A N 1
ATOM 571 C CA . PRO A 1 72 ? 8.613 7.726 3.647 1.00 88.62 72 PRO A CA 1
ATOM 572 C C . PRO A 1 72 ? 7.574 8.738 4.149 1.00 88.62 72 PRO A C 1
ATOM 574 O O . PRO A 1 72 ? 7.574 9.879 3.699 1.00 88.62 72 PRO A O 1
ATOM 577 N N . CYS A 1 73 ? 6.674 8.333 5.046 1.00 92.12 73 CYS A N 1
ATOM 578 C CA . CYS A 1 73 ? 5.544 9.140 5.522 1.00 92.12 73 CYS A CA 1
ATOM 579 C C . CYS A 1 73 ? 5.338 8.995 7.037 1.00 92.12 73 CYS A C 1
ATOM 581 O O . CYS A 1 73 ? 4.216 8.994 7.539 1.00 92.12 73 CYS A O 1
ATOM 583 N N . ARG A 1 74 ? 6.430 8.820 7.790 1.00 94.38 74 ARG A N 1
ATOM 584 C CA . ARG A 1 74 ? 6.392 8.406 9.202 1.00 94.38 74 ARG A CA 1
ATOM 585 C C . ARG A 1 74 ? 5.557 9.343 10.081 1.00 94.38 74 ARG A C 1
ATOM 587 O O . ARG A 1 74 ? 4.844 8.884 10.974 1.00 94.38 74 ARG A O 1
ATOM 594 N N . THR A 1 75 ? 5.644 10.651 9.851 1.00 96.94 75 THR A N 1
ATOM 595 C CA . THR A 1 75 ? 4.932 11.650 10.660 1.00 96.94 75 THR A CA 1
ATOM 596 C C . THR A 1 75 ? 3.430 11.617 10.379 1.00 96.94 75 THR A C 1
ATOM 598 O O . THR A 1 75 ? 2.624 11.666 11.303 1.00 96.94 75 THR A O 1
ATOM 601 N N . GLU A 1 76 ? 3.043 11.495 9.116 1.00 96.94 76 GLU A N 1
ATOM 602 C CA . GLU A 1 76 ? 1.658 11.421 8.659 1.00 96.94 76 GLU A CA 1
ATOM 603 C C . GLU A 1 76 ? 1.023 10.093 9.080 1.00 96.94 76 GLU A C 1
ATOM 605 O O . GLU A 1 76 ? -0.050 10.079 9.683 1.00 96.94 76 GLU A O 1
ATOM 610 N N . ALA A 1 77 ? 1.734 8.988 8.841 1.00 96.06 77 ALA A N 1
ATOM 611 C CA . ALA A 1 77 ? 1.309 7.645 9.204 1.00 96.06 77 ALA A CA 1
ATOM 612 C C . ALA A 1 77 ? 1.100 7.511 10.714 1.00 96.06 77 ALA A C 1
ATOM 614 O O . ALA A 1 77 ? 0.071 6.995 11.134 1.00 96.06 77 ALA A O 1
ATOM 615 N N . SER A 1 78 ? 2.014 8.031 11.546 1.00 96.69 78 SER A N 1
ATOM 616 C CA . SER A 1 78 ? 1.863 7.943 13.006 1.00 96.69 78 SER A CA 1
ATOM 617 C C . SER A 1 78 ? 0.585 8.619 13.513 1.00 96.69 78 SER A C 1
ATOM 619 O O . SER A 1 78 ? -0.102 8.060 14.368 1.00 96.69 78 SER A O 1
ATOM 621 N N . LYS A 1 79 ? 0.221 9.782 12.954 1.00 98.06 79 LYS A N 1
ATOM 622 C CA . LYS A 1 79 ? -1.036 10.473 13.282 1.00 98.06 79 LYS A CA 1
ATOM 623 C C . LYS A 1 79 ? -2.251 9.663 12.832 1.00 98.06 79 LYS A C 1
ATOM 625 O O . LYS A 1 79 ? -3.158 9.452 13.631 1.00 98.06 79 LYS A O 1
ATOM 630 N N . ALA A 1 80 ? -2.252 9.187 11.586 1.00 97.12 80 ALA A N 1
ATOM 631 C CA . ALA A 1 80 ? -3.363 8.415 11.031 1.00 97.12 80 ALA A CA 1
ATOM 632 C C . ALA A 1 80 ? -3.595 7.098 11.793 1.00 97.12 80 ALA A C 1
ATOM 634 O O . ALA A 1 80 ? -4.729 6.787 12.151 1.00 97.12 80 ALA A O 1
ATOM 635 N N . ILE A 1 81 ? -2.520 6.371 12.110 1.00 96.75 81 ILE A N 1
ATOM 636 C CA . ILE A 1 81 ? -2.565 5.118 12.875 1.00 96.75 81 ILE A CA 1
ATOM 637 C C . ILE A 1 81 ? -3.111 5.368 14.284 1.00 96.75 81 ILE A C 1
ATOM 639 O O . ILE A 1 81 ? -4.009 4.654 14.725 1.00 96.75 81 ILE A O 1
ATOM 643 N N . ALA A 1 82 ? -2.617 6.397 14.982 1.00 96.94 82 ALA A N 1
ATOM 644 C CA . ALA A 1 82 ? -3.111 6.735 16.315 1.00 96.94 82 ALA A CA 1
ATOM 645 C C . ALA A 1 82 ? -4.618 7.041 16.297 1.00 96.94 82 ALA A C 1
ATOM 647 O O . ALA A 1 82 ? -5.363 6.504 17.117 1.00 96.94 82 ALA A O 1
ATOM 648 N N . SER A 1 83 ? -5.080 7.847 15.335 1.00 97.06 83 SER A N 1
ATOM 649 C CA . SER A 1 83 ? -6.507 8.139 15.158 1.00 97.06 83 SER A CA 1
ATOM 650 C C . SER A 1 83 ? -7.332 6.882 14.868 1.00 97.06 83 SER A C 1
ATOM 652 O O . SER A 1 83 ? -8.379 6.696 15.484 1.00 97.06 83 SER A O 1
ATOM 654 N N . ALA A 1 84 ? -6.861 5.994 13.987 1.00 95.00 84 ALA A N 1
ATOM 655 C CA . ALA A 1 84 ? -7.562 4.755 13.652 1.00 95.00 84 ALA A CA 1
ATOM 656 C C . ALA A 1 84 ? -7.708 3.817 14.864 1.00 95.00 84 ALA A C 1
ATOM 658 O O . ALA A 1 84 ? -8.789 3.274 15.102 1.00 95.00 84 ALA A O 1
ATOM 659 N N . ILE A 1 85 ? -6.651 3.668 15.671 1.00 93.94 85 ILE A N 1
ATOM 660 C CA . ILE A 1 85 ? -6.671 2.842 16.888 1.00 93.94 85 ILE A CA 1
ATOM 661 C C . ILE A 1 85 ? -7.638 3.421 17.925 1.00 93.94 85 ILE A C 1
ATOM 663 O O . ILE A 1 85 ? -8.454 2.679 18.470 1.00 93.94 85 ILE A O 1
ATOM 667 N N . ILE A 1 86 ? -7.580 4.734 18.181 1.00 95.81 86 ILE A N 1
ATOM 668 C CA . ILE A 1 86 ? -8.482 5.401 19.134 1.00 95.81 86 ILE A CA 1
ATOM 669 C C . ILE A 1 86 ? -9.942 5.196 18.718 1.00 95.81 86 ILE A C 1
ATOM 671 O O . ILE A 1 86 ? -10.748 4.771 19.544 1.00 95.81 86 ILE A O 1
ATOM 675 N N . ASN A 1 87 ? -10.264 5.426 17.442 1.00 94.69 87 ASN A N 1
ATOM 676 C CA . ASN A 1 87 ? -11.617 5.238 16.920 1.00 94.69 87 ASN A CA 1
ATOM 677 C C . ASN A 1 87 ? -12.076 3.783 17.062 1.00 94.69 87 ASN A C 1
ATOM 679 O O . ASN A 1 87 ? -13.180 3.534 17.530 1.00 94.69 87 ASN A O 1
ATOM 683 N N . THR A 1 88 ? -11.212 2.820 16.730 1.00 91.19 88 THR A N 1
ATOM 684 C CA . THR A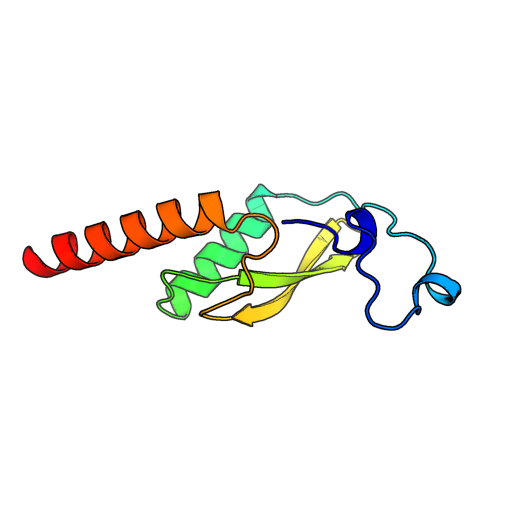 1 88 ? -11.531 1.389 16.854 1.00 91.19 88 THR A CA 1
ATOM 685 C C . THR A 1 88 ? -11.864 1.009 18.296 1.00 91.19 88 THR A C 1
ATOM 687 O O . THR A 1 88 ? -12.830 0.288 18.536 1.00 91.19 88 THR A O 1
ATOM 690 N N . ILE A 1 89 ? -11.074 1.485 19.266 1.00 92.38 89 ILE A N 1
ATOM 691 C CA . ILE A 1 89 ? -11.319 1.222 20.691 1.00 92.38 89 ILE A CA 1
ATOM 692 C C . ILE A 1 89 ? -12.641 1.854 21.128 1.00 92.38 89 ILE A C 1
ATOM 694 O O . ILE A 1 89 ? -13.415 1.202 21.820 1.00 92.38 89 ILE A O 1
ATOM 698 N N . GLN A 1 90 ? -12.910 3.096 20.716 1.00 91.44 90 GLN A N 1
ATOM 699 C CA . GLN A 1 90 ? -14.155 3.784 21.052 1.00 91.44 90 GLN A CA 1
ATOM 700 C C . GLN A 1 90 ? -15.370 3.054 20.478 1.00 91.44 90 GLN A C 1
ATOM 702 O O . GLN A 1 90 ? -16.282 2.748 21.232 1.00 91.44 90 GLN A O 1
ATOM 707 N N . THR A 1 91 ? -15.375 2.703 19.190 1.00 87.25 91 THR A N 1
ATOM 708 C CA . THR A 1 91 ? -16.493 1.972 18.571 1.00 87.25 91 THR A CA 1
ATOM 709 C C . THR A 1 91 ? -16.754 0.638 19.271 1.00 87.25 91 THR A C 1
ATOM 711 O O . THR A 1 91 ? -17.894 0.363 19.622 1.00 87.25 91 THR A O 1
ATOM 714 N N . LYS A 1 92 ? -15.703 -0.132 19.590 1.00 75.88 92 LYS A N 1
ATOM 715 C CA . LYS A 1 92 ? -15.831 -1.404 20.325 1.00 75.88 92 LYS A CA 1
ATOM 716 C C . LYS A 1 92 ? -16.297 -1.260 21.777 1.00 75.88 92 LYS A C 1
ATOM 718 O O . LYS A 1 92 ? -16.713 -2.247 22.366 1.00 75.88 92 LYS A O 1
ATOM 723 N N . GLN A 1 93 ? -16.186 -0.079 22.388 1.00 60.84 93 GLN A N 1
ATOM 724 C CA . GLN A 1 93 ? -16.726 0.179 23.730 1.00 60.84 93 GLN A CA 1
ATOM 725 C C . GLN A 1 93 ? -18.239 0.443 23.727 1.00 60.84 93 GLN A C 1
ATOM 727 O O . GLN A 1 93 ? -18.848 0.427 24.797 1.00 60.84 93 GLN A O 1
ATOM 732 N N . TYR A 1 94 ? -18.829 0.709 22.558 1.00 57.81 94 TYR A N 1
ATOM 733 C CA . TYR A 1 94 ? -20.255 1.003 22.389 1.00 57.81 94 TYR A CA 1
ATOM 734 C C . TYR A 1 94 ? -21.023 -0.092 21.627 1.00 57.81 94 TYR A C 1
ATOM 736 O O . TYR A 1 94 ? -22.218 0.081 21.381 1.00 57.81 94 TYR A O 1
ATOM 744 N N . GLU A 1 95 ? -20.353 -1.193 21.278 1.00 52.50 95 GLU A N 1
ATOM 745 C CA . GLU A 1 95 ? -20.945 -2.462 20.822 1.00 52.50 95 GLU A CA 1
ATOM 746 C C . GLU A 1 95 ? -21.121 -3.427 22.002 1.00 52.50 95 GLU A C 1
ATOM 748 O O . GLU A 1 95 ? -22.188 -4.080 22.066 1.00 52.50 95 GLU A O 1
#

Organism: NCBI:txid433724

Secondary structure (DSSP, 8-state):
---GGGGT--SS-THHHH-S-------HHHHHHHHHHHHHHHT-SS-B--EEE-TTS-EEE---BSS---GGGHHHHHHHHHHHHHHHHHHHH--

Sequence (95 aa):
WFYPYDQKHSKFGHEAINGKPEGIFFSEQSLKETCEAAADILHLIVYGGDCIVSPDGIVRIIDFNDWPSFAPCRTEASKAIASAIINTIQTKQYE